Protein AF-A0A2N2X2P2-F1 (afdb_monomer_lite)

Structure (mmCIF, N/CA/C/O backbone):
data_AF-A0A2N2X2P2-F1
#
_entry.id   AF-A0A2N2X2P2-F1
#
loop_
_atom_site.group_PDB
_atom_site.id
_atom_site.type_symbol
_atom_site.label_atom_id
_atom_site.label_alt_id
_atom_site.label_comp_id
_atom_site.label_asym_id
_atom_site.label_entity_id
_atom_site.label_seq_id
_atom_site.pdbx_PDB_ins_code
_atom_site.Cartn_x
_atom_site.Cartn_y
_atom_site.Cartn_z
_atom_site.occupancy
_atom_site.B_iso_or_equiv
_atom_site.auth_seq_id
_atom_site.auth_comp_id
_atom_site.auth_asym_id
_atom_site.auth_atom_id
_atom_site.pdbx_PDB_model_num
ATOM 1 N N . MET A 1 1 ? 49.189 -41.208 -4.514 1.00 61.16 1 MET A N 1
ATOM 2 C CA . MET A 1 1 ? 47.973 -40.997 -3.688 1.00 61.16 1 MET A CA 1
ATOM 3 C C . MET A 1 1 ? 47.689 -39.508 -3.347 1.00 61.16 1 MET A C 1
ATOM 5 O O . MET A 1 1 ? 47.015 -39.237 -2.367 1.00 61.16 1 MET A O 1
ATOM 9 N N . GLN A 1 2 ? 48.149 -38.522 -4.145 1.00 63.97 2 GLN A N 1
ATOM 10 C CA . GLN A 1 2 ? 47.919 -37.070 -3.909 1.00 63.97 2 GLN A CA 1
ATOM 11 C C . GLN A 1 2 ? 47.032 -36.396 -4.977 1.00 63.97 2 GLN A C 1
ATOM 13 O O . GLN A 1 2 ? 46.630 -35.244 -4.835 1.00 63.97 2 GLN A O 1
ATOM 18 N N . LEU A 1 3 ? 46.713 -37.114 -6.060 1.00 66.69 3 LEU A N 1
ATOM 19 C CA . LEU A 1 3 ? 45.996 -36.565 -7.211 1.00 66.69 3 LEU A CA 1
ATOM 20 C C . LEU A 1 3 ? 44.508 -36.340 -6.899 1.00 66.69 3 LEU A C 1
ATOM 22 O O . LEU A 1 3 ? 43.967 -35.283 -7.195 1.00 66.69 3 LEU A O 1
ATOM 26 N N . HIS A 1 4 ? 43.874 -37.287 -6.202 1.00 65.94 4 HIS A N 1
ATOM 27 C CA . HIS A 1 4 ? 42.445 -37.241 -5.879 1.00 65.94 4 HIS A CA 1
ATOM 28 C C . HIS A 1 4 ? 42.057 -36.030 -5.009 1.00 65.94 4 HIS A C 1
ATOM 30 O O . HIS A 1 4 ? 41.014 -35.415 -5.212 1.00 65.94 4 HIS A O 1
ATOM 36 N N . ARG A 1 5 ? 42.933 -35.613 -4.083 1.00 79.19 5 ARG A N 1
ATOM 37 C CA . ARG A 1 5 ? 42.673 -34.465 -3.196 1.00 79.19 5 ARG A CA 1
ATOM 38 C C . ARG A 1 5 ? 42.683 -33.132 -3.949 1.00 79.19 5 ARG A C 1
ATOM 40 O O . ARG A 1 5 ? 41.898 -32.248 -3.624 1.00 79.19 5 ARG A O 1
ATOM 47 N N . LYS A 1 6 ? 43.519 -32.998 -4.988 1.00 78.88 6 LYS A N 1
ATOM 48 C CA . LYS A 1 6 ? 43.584 -31.783 -5.820 1.00 78.88 6 LYS A CA 1
ATOM 49 C C . LYS A 1 6 ? 42.309 -31.587 -6.636 1.00 78.88 6 LYS A C 1
ATOM 51 O O . LYS A 1 6 ? 41.808 -30.470 -6.710 1.00 78.88 6 LYS A O 1
ATOM 56 N N . TRP A 1 7 ? 41.757 -32.674 -7.173 1.00 77.38 7 TRP A N 1
ATOM 57 C CA . TRP A 1 7 ? 40.474 -32.654 -7.876 1.00 77.38 7 TRP A CA 1
ATOM 58 C C . TRP A 1 7 ? 39.315 -32.293 -6.951 1.00 77.38 7 TRP A C 1
ATOM 60 O O . TRP A 1 7 ? 38.476 -31.491 -7.339 1.00 77.38 7 TRP A O 1
ATOM 70 N N . LEU A 1 8 ? 39.316 -32.791 -5.711 1.00 78.88 8 LEU A N 1
ATOM 71 C CA . LEU A 1 8 ? 38.278 -32.484 -4.724 1.00 78.88 8 LEU A CA 1
ATOM 72 C C . LEU A 1 8 ? 38.267 -30.996 -4.326 1.00 78.88 8 LEU A C 1
ATOM 74 O O . LEU A 1 8 ? 37.210 -30.378 -4.236 1.00 78.88 8 LEU A O 1
ATOM 78 N N . ILE A 1 9 ? 39.450 -30.401 -4.146 1.00 80.31 9 ILE A N 1
ATOM 79 C CA . ILE A 1 9 ? 39.602 -28.970 -3.839 1.00 80.31 9 ILE A CA 1
ATOM 80 C C . ILE A 1 9 ? 39.215 -28.110 -5.050 1.00 80.31 9 ILE A C 1
ATOM 82 O O . ILE A 1 9 ? 38.572 -27.073 -4.885 1.00 80.31 9 ILE A O 1
ATOM 86 N N . LEU A 1 10 ? 39.559 -28.544 -6.268 1.00 78.88 10 LEU A N 1
ATOM 87 C CA . LEU A 1 10 ? 39.136 -27.877 -7.500 1.00 78.88 10 LEU A CA 1
ATOM 88 C C . LEU A 1 10 ? 37.605 -27.909 -7.644 1.00 78.88 10 LEU A C 1
ATOM 90 O O . LEU A 1 10 ? 36.999 -26.879 -7.929 1.00 78.88 10 LEU A O 1
ATOM 94 N N . TRP A 1 11 ? 36.984 -29.059 -7.369 1.00 74.38 11 TRP A N 1
ATOM 95 C CA . TRP A 1 11 ? 35.531 -29.240 -7.389 1.00 74.38 11 TRP A CA 1
ATOM 96 C C . TRP A 1 11 ? 34.819 -28.364 -6.351 1.00 74.38 11 TRP A C 1
ATOM 98 O O . TRP A 1 11 ? 33.872 -27.655 -6.688 1.00 74.38 11 TRP A O 1
ATOM 108 N N . LEU A 1 12 ? 35.320 -28.322 -5.113 1.00 75.06 12 LEU A N 1
ATOM 109 C CA . LEU A 1 12 ? 34.789 -27.446 -4.061 1.00 75.06 12 LEU A CA 1
ATOM 110 C C . LEU A 1 12 ? 34.892 -25.963 -4.437 1.00 75.06 12 LEU A C 1
ATOM 112 O O . LEU A 1 12 ? 33.958 -25.193 -4.213 1.00 75.06 12 LEU A O 1
ATOM 116 N N . LYS A 1 13 ? 36.004 -25.560 -5.060 1.00 74.94 13 LYS A N 1
ATOM 117 C CA . LYS A 1 13 ? 36.225 -24.177 -5.499 1.00 74.94 13 LYS A CA 1
ATOM 118 C C . LYS A 1 13 ? 35.326 -23.779 -6.676 1.00 74.94 13 LYS A C 1
ATOM 120 O O . LYS A 1 13 ? 35.014 -22.599 -6.812 1.00 74.94 13 LYS A O 1
ATOM 125 N N . ILE A 1 14 ? 34.905 -24.740 -7.502 1.00 72.50 14 ILE A N 1
ATOM 126 C CA . ILE A 1 14 ? 33.939 -24.534 -8.592 1.00 72.50 14 ILE A CA 1
ATOM 127 C C . ILE A 1 14 ? 32.522 -24.375 -8.032 1.00 72.50 14 ILE A C 1
ATOM 129 O O . ILE A 1 14 ? 31.843 -23.415 -8.390 1.00 72.50 14 ILE A O 1
ATOM 133 N N . ILE A 1 15 ? 32.099 -25.251 -7.114 1.00 68.75 15 ILE A N 1
ATOM 134 C CA . ILE A 1 15 ? 30.752 -25.192 -6.520 1.00 68.75 15 ILE A CA 1
ATOM 135 C C . ILE A 1 15 ? 30.545 -23.897 -5.729 1.00 68.75 15 ILE A C 1
ATOM 137 O O . ILE A 1 15 ? 29.489 -23.277 -5.819 1.00 68.75 15 ILE A O 1
ATOM 141 N N . TYR A 1 16 ? 31.553 -23.441 -4.983 1.00 60.41 16 TYR A N 1
ATOM 142 C CA . TYR A 1 16 ? 31.393 -22.275 -4.109 1.00 60.41 16 TYR A CA 1
ATOM 143 C C . TYR A 1 16 ? 31.465 -20.919 -4.846 1.00 60.41 16 TYR A C 1
ATOM 145 O O . TYR A 1 16 ? 31.452 -19.860 -4.218 1.00 60.41 16 TYR A O 1
ATOM 153 N N . ARG A 1 17 ? 31.568 -20.906 -6.185 1.00 65.25 17 ARG A N 1
ATOM 154 C CA . ARG A 1 17 ? 31.921 -19.701 -6.956 1.00 65.25 17 ARG A CA 1
ATOM 155 C C . ARG A 1 17 ? 30.753 -18.807 -7.381 1.00 65.25 17 ARG A C 1
ATOM 157 O O . ARG A 1 17 ? 30.969 -17.970 -8.252 1.00 65.25 17 ARG A O 1
ATOM 164 N N . THR A 1 18 ? 29.541 -18.884 -6.830 1.00 60.16 18 THR A N 1
ATOM 165 C CA . THR A 1 18 ? 28.568 -17.786 -7.040 1.00 60.16 18 THR A CA 1
ATOM 166 C C . THR A 1 18 ? 27.449 -17.759 -6.000 1.00 60.16 18 THR A C 1
ATOM 168 O O . THR A 1 18 ? 26.411 -18.384 -6.173 1.00 60.16 18 THR A O 1
ATOM 171 N N . VAL A 1 19 ? 27.600 -16.935 -4.964 1.00 62.66 19 VAL A N 1
ATOM 172 C CA . VAL A 1 19 ? 26.445 -16.383 -4.239 1.00 62.66 19 VAL A CA 1
ATOM 173 C C . VAL A 1 19 ? 26.395 -14.894 -4.564 1.00 62.66 19 VAL A C 1
ATOM 175 O O . VAL A 1 19 ? 27.096 -14.080 -3.964 1.00 62.66 19 VAL A O 1
ATOM 178 N N . SER A 1 20 ? 25.634 -14.544 -5.605 1.00 61.34 20 SER A N 1
ATOM 179 C CA . SER A 1 20 ? 25.480 -13.158 -6.056 1.00 61.34 20 SER A CA 1
ATOM 180 C C . SER A 1 20 ? 24.282 -12.482 -5.383 1.00 61.34 20 SER A C 1
ATOM 182 O O . SER A 1 20 ? 23.124 -12.810 -5.625 1.00 61.34 20 SER A O 1
ATOM 184 N N . LYS A 1 21 ? 24.647 -11.542 -4.510 1.00 63.31 21 LYS A N 1
ATOM 185 C CA . LYS A 1 21 ? 23.979 -10.353 -3.959 1.00 63.31 21 LYS A CA 1
ATOM 186 C C . LYS A 1 21 ? 22.499 -10.094 -4.325 1.00 63.31 21 LYS A C 1
ATOM 188 O O . LYS A 1 21 ? 22.156 -9.686 -5.431 1.00 63.31 21 LYS A O 1
ATOM 193 N N . ASN A 1 22 ? 21.675 -10.138 -3.277 1.00 72.00 22 ASN A N 1
ATOM 194 C CA . ASN A 1 22 ? 20.523 -9.265 -3.012 1.00 72.00 22 ASN A CA 1
ATOM 195 C C . ASN A 1 22 ? 19.353 -9.324 -4.012 1.00 72.00 22 ASN A C 1
ATOM 197 O O . ASN A 1 22 ? 18.824 -8.288 -4.421 1.00 72.00 22 ASN A O 1
ATOM 201 N N . VAL A 1 23 ? 18.882 -10.534 -4.330 1.00 82.56 23 VAL A N 1
ATOM 202 C CA . VAL A 1 23 ? 17.646 -10.771 -5.108 1.00 82.56 23 VAL A CA 1
ATOM 203 C C . VAL A 1 23 ? 16.466 -9.946 -4.573 1.00 82.56 23 VAL A C 1
ATOM 205 O O . VAL A 1 23 ? 15.761 -9.318 -5.356 1.00 82.56 23 VAL A O 1
ATOM 208 N N . PHE A 1 24 ? 16.318 -9.835 -3.249 1.00 85.75 24 PHE A N 1
ATOM 209 C CA . PHE A 1 24 ? 15.300 -8.994 -2.606 1.00 85.75 24 PHE A CA 1
ATOM 210 C C . PHE A 1 24 ? 15.372 -7.517 -3.016 1.00 85.75 24 PHE A C 1
ATOM 212 O O . PHE A 1 24 ? 14.347 -6.911 -3.316 1.00 85.75 24 PHE A O 1
ATOM 219 N N . ILE A 1 25 ? 16.575 -6.939 -3.098 1.00 87.19 25 ILE A N 1
ATOM 220 C CA . ILE A 1 25 ? 16.755 -5.538 -3.512 1.00 87.19 25 ILE A CA 1
ATOM 221 C C . ILE A 1 25 ? 16.397 -5.366 -4.988 1.00 87.19 25 ILE A C 1
ATOM 223 O O . ILE A 1 25 ? 15.821 -4.349 -5.366 1.00 87.19 25 ILE A O 1
ATOM 227 N N . ARG A 1 26 ? 16.707 -6.360 -5.828 1.00 87.38 26 ARG A N 1
ATOM 228 C CA . ARG A 1 26 ? 16.351 -6.334 -7.251 1.00 87.38 26 ARG A CA 1
ATOM 229 C C . ARG A 1 26 ? 14.835 -6.408 -7.450 1.00 87.38 26 ARG A C 1
ATOM 231 O O . ARG A 1 26 ? 14.305 -5.637 -8.242 1.00 87.38 26 ARG A O 1
ATOM 238 N N . VAL A 1 27 ? 14.149 -7.280 -6.711 1.00 90.56 27 VAL A N 1
ATOM 239 C CA . VAL A 1 27 ? 12.682 -7.401 -6.756 1.00 90.56 27 VAL A CA 1
ATOM 240 C C . VAL A 1 27 ? 12.014 -6.119 -6.253 1.00 90.56 27 VAL A C 1
ATOM 242 O O . VAL A 1 27 ? 11.127 -5.593 -6.922 1.00 90.56 27 VAL A O 1
ATOM 245 N N . PHE A 1 28 ? 12.481 -5.566 -5.129 1.00 91.06 28 PHE A N 1
ATOM 246 C CA . PHE A 1 28 ? 11.976 -4.297 -4.603 1.00 91.06 28 PHE A CA 1
ATOM 247 C C . PHE A 1 28 ? 12.160 -3.147 -5.601 1.00 91.06 28 PHE A C 1
ATOM 249 O O . PHE A 1 28 ? 11.214 -2.414 -5.879 1.00 91.06 28 PHE A O 1
ATOM 256 N N . ARG A 1 29 ? 13.359 -3.019 -6.185 1.00 90.31 29 ARG A N 1
ATOM 257 C CA . ARG A 1 29 ? 13.661 -1.990 -7.185 1.00 90.31 29 ARG A CA 1
ATOM 258 C C . ARG A 1 29 ? 12.782 -2.133 -8.423 1.00 90.31 29 ARG A C 1
ATOM 260 O O . ARG A 1 29 ? 12.246 -1.134 -8.873 1.00 90.31 29 ARG A O 1
ATOM 267 N N . PHE A 1 30 ? 12.579 -3.351 -8.924 1.00 89.44 30 PHE A N 1
ATOM 268 C CA . PHE A 1 30 ? 11.699 -3.596 -10.066 1.00 89.44 30 PHE A CA 1
ATOM 269 C C . PHE A 1 30 ? 10.250 -3.182 -9.777 1.00 89.44 30 PHE A C 1
ATOM 271 O O . PHE A 1 30 ? 9.629 -2.512 -10.598 1.00 89.44 30 PHE A O 1
ATOM 278 N N . TYR A 1 31 ? 9.719 -3.521 -8.596 1.00 89.44 31 TYR A N 1
ATOM 279 C CA . TYR A 1 31 ? 8.371 -3.109 -8.199 1.00 89.44 31 TYR A CA 1
ATOM 280 C C . TYR A 1 31 ? 8.262 -1.587 -8.052 1.00 89.44 31 TYR A C 1
ATOM 282 O O . TYR A 1 31 ? 7.313 -0.985 -8.547 1.00 89.44 31 TYR A O 1
ATOM 290 N N . TYR A 1 32 ? 9.253 -0.952 -7.423 1.00 90.06 32 TYR A N 1
ATOM 291 C CA . TYR A 1 32 ? 9.301 0.498 -7.253 1.00 90.06 32 TYR A CA 1
ATOM 292 C C . TYR A 1 32 ? 9.421 1.240 -8.595 1.00 90.06 32 TYR A C 1
ATOM 294 O O . TYR A 1 32 ? 8.647 2.158 -8.868 1.00 90.06 32 TYR A O 1
ATOM 302 N N . GLU A 1 33 ? 10.343 0.826 -9.465 1.00 88.06 33 GLU A N 1
ATOM 303 C CA . GLU A 1 33 ? 10.543 1.401 -10.802 1.00 88.06 33 GLU A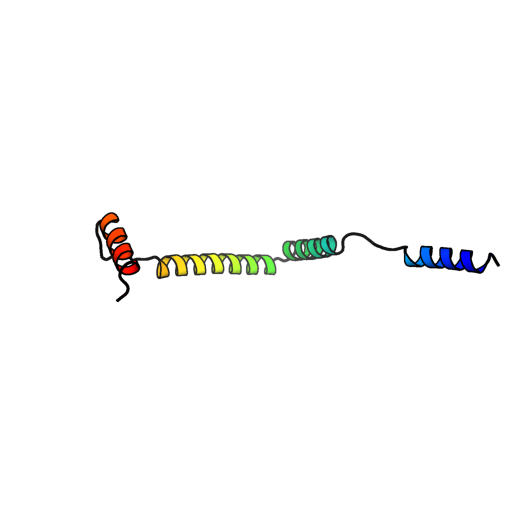 CA 1
ATOM 304 C C . GLU A 1 33 ? 9.325 1.157 -11.707 1.00 88.06 33 GLU A C 1
ATOM 306 O O . GLU A 1 33 ? 8.888 2.067 -12.409 1.00 88.06 33 GLU A O 1
ATOM 311 N N . GLY A 1 34 ? 8.714 -0.029 -11.661 1.00 87.94 34 GLY A N 1
ATOM 312 C CA . GLY A 1 34 ? 7.477 -0.315 -12.389 1.00 87.94 34 GLY A CA 1
ATOM 313 C C . GLY A 1 34 ? 6.318 0.559 -11.906 1.00 87.94 34 GLY A C 1
ATOM 314 O O . GLY A 1 34 ? 5.667 1.239 -12.697 1.00 87.94 34 GLY A O 1
ATOM 315 N N . PHE A 1 35 ? 6.103 0.626 -10.593 1.00 88.00 35 PHE A N 1
ATOM 316 C CA . PHE A 1 35 ? 5.015 1.402 -9.999 1.00 88.00 35 PHE A CA 1
ATOM 317 C C . PHE A 1 35 ? 5.141 2.914 -10.266 1.00 88.00 35 PHE A C 1
ATOM 319 O O . PHE A 1 35 ? 4.156 3.586 -10.588 1.00 88.00 35 PHE A O 1
ATOM 326 N N . THR A 1 36 ? 6.358 3.455 -10.188 1.00 83.56 36 THR A N 1
ATOM 327 C CA . THR A 1 36 ? 6.640 4.881 -10.435 1.00 83.56 36 THR A CA 1
ATOM 328 C C . THR A 1 36 ? 6.599 5.266 -11.913 1.00 83.56 36 THR A C 1
ATOM 330 O O . THR A 1 36 ? 6.252 6.406 -12.221 1.00 83.56 36 THR A O 1
ATOM 333 N N . ASN A 1 37 ? 6.849 4.344 -12.844 1.00 87.62 37 ASN A N 1
ATOM 334 C CA . ASN A 1 37 ? 6.712 4.617 -14.279 1.00 87.62 37 ASN A CA 1
ATOM 335 C C . ASN A 1 37 ? 5.275 4.420 -14.804 1.00 87.62 37 ASN A C 1
ATOM 337 O O . ASN A 1 37 ? 4.935 4.908 -15.881 1.00 87.62 37 ASN A O 1
ATOM 341 N N . MET A 1 38 ? 4.382 3.783 -14.038 1.00 88.12 38 MET A N 1
ATOM 342 C CA . MET A 1 38 ? 3.002 3.521 -14.465 1.00 88.12 38 MET A CA 1
ATOM 343 C C . MET A 1 38 ? 2.023 4.643 -14.093 1.00 88.12 38 MET A C 1
ATOM 345 O O . MET A 1 38 ? 1.723 4.881 -12.923 1.00 88.12 38 MET A O 1
ATOM 349 N N . THR A 1 39 ? 1.417 5.281 -15.095 1.00 85.88 39 THR A N 1
ATOM 350 C CA . THR A 1 39 ? 0.377 6.310 -14.900 1.00 85.88 39 THR A CA 1
ATOM 351 C C . THR A 1 39 ? -0.962 5.730 -14.429 1.00 85.88 39 THR A C 1
ATOM 353 O O . THR A 1 39 ? -1.635 6.342 -13.602 1.00 85.88 39 THR A O 1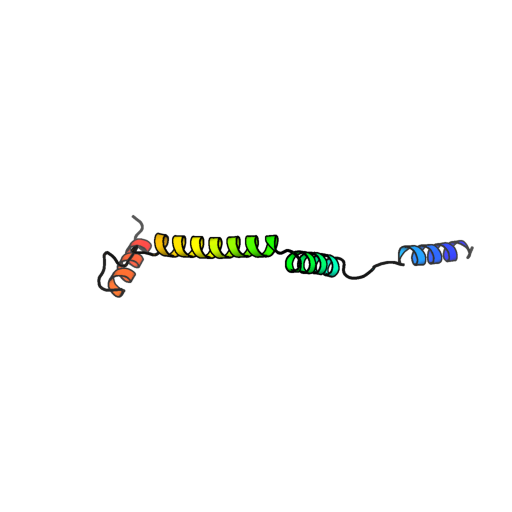
ATOM 356 N N . VAL A 1 40 ? -1.344 4.542 -14.910 1.00 87.75 40 VAL A N 1
ATOM 357 C CA . VAL A 1 40 ? -2.603 3.866 -14.534 1.00 87.75 40 VAL A CA 1
ATOM 358 C C . VAL A 1 40 ? -2.526 3.287 -13.117 1.00 87.75 40 VAL A C 1
ATOM 360 O O . VAL A 1 40 ? -3.451 3.470 -12.329 1.00 87.75 40 VAL A O 1
ATOM 363 N N . GLY A 1 41 ? -1.401 2.658 -12.759 1.00 87.19 41 GLY A N 1
ATOM 364 C CA . GLY A 1 41 ? -1.197 2.049 -11.440 1.00 87.19 41 GLY A CA 1
ATOM 365 C C . GLY A 1 41 ? -1.296 3.059 -10.295 1.00 87.19 41 GLY A C 1
ATOM 366 O O . GLY A 1 41 ? -1.989 2.800 -9.313 1.00 87.19 41 GLY A O 1
ATOM 367 N N . ARG A 1 42 ? -0.701 4.251 -10.458 1.00 85.94 42 ARG A N 1
ATOM 368 C CA . ARG A 1 42 ? -0.817 5.345 -9.476 1.00 85.94 42 ARG A CA 1
ATOM 369 C C . ARG A 1 42 ? -2.258 5.812 -9.279 1.00 85.94 42 ARG A C 1
ATOM 371 O O . ARG A 1 42 ? -2.670 6.038 -8.145 1.00 85.94 42 ARG A O 1
ATOM 378 N N . LYS A 1 43 ? -3.034 5.925 -10.363 1.00 92.19 43 LYS A N 1
ATOM 379 C CA . LYS A 1 43 ? -4.455 6.309 -10.295 1.00 92.19 43 LYS A CA 1
ATOM 380 C C . LYS A 1 43 ? -5.280 5.261 -9.552 1.00 92.19 43 LYS A C 1
ATOM 382 O O . LYS A 1 43 ? -6.070 5.618 -8.686 1.00 92.19 43 LYS A O 1
ATOM 387 N N . LEU A 1 44 ? -5.065 3.978 -9.842 1.00 92.69 44 LEU A N 1
ATOM 388 C CA . LEU A 1 44 ? -5.747 2.883 -9.144 1.00 92.69 44 LEU A CA 1
ATOM 389 C C . LEU A 1 44 ? -5.400 2.854 -7.653 1.00 92.69 44 LEU A C 1
ATOM 391 O O . LEU A 1 44 ? -6.294 2.728 -6.821 1.00 92.69 44 LEU A O 1
ATOM 395 N N . TRP A 1 45 ? -4.128 3.040 -7.303 1.00 92.75 45 TRP A N 1
ATOM 396 C CA . TRP A 1 45 ? -3.705 3.126 -5.905 1.00 92.75 45 TRP A CA 1
ATOM 397 C C . TRP A 1 45 ? -4.338 4.311 -5.172 1.00 92.75 45 TRP A C 1
ATOM 399 O O . TRP A 1 45 ? -4.802 4.152 -4.045 1.00 92.75 45 TRP A O 1
ATOM 409 N N . ALA A 1 46 ? -4.431 5.474 -5.822 1.00 93.56 46 ALA A N 1
ATOM 410 C CA . ALA A 1 46 ? -5.140 6.623 -5.267 1.00 93.56 46 ALA A CA 1
ATOM 411 C C . ALA A 1 46 ? -6.625 6.306 -5.016 1.00 93.56 46 ALA A C 1
ATOM 413 O O . ALA A 1 46 ? -7.142 6.618 -3.946 1.00 93.56 46 ALA A O 1
ATOM 414 N N . ILE A 1 47 ? -7.293 5.619 -5.950 1.00 95.81 47 ILE A N 1
ATOM 415 C CA . ILE A 1 47 ? -8.685 5.173 -5.779 1.00 95.81 47 ILE A CA 1
ATOM 416 C C . ILE A 1 47 ? -8.813 4.219 -4.584 1.00 95.81 47 ILE A C 1
ATOM 418 O O . ILE A 1 47 ? -9.740 4.366 -3.790 1.00 95.81 47 ILE A O 1
ATOM 422 N N . ILE A 1 48 ? -7.887 3.268 -4.423 1.00 95.62 48 ILE A N 1
ATOM 423 C CA . ILE A 1 48 ? -7.880 2.338 -3.282 1.00 95.62 48 ILE A CA 1
ATOM 424 C C . ILE A 1 48 ? -7.717 3.105 -1.965 1.00 95.62 48 ILE A C 1
ATOM 426 O O . ILE A 1 48 ? -8.498 2.876 -1.045 1.00 95.62 48 ILE A O 1
ATOM 430 N N . ILE A 1 49 ? -6.770 4.045 -1.882 1.00 96.25 49 ILE A N 1
ATOM 431 C CA . ILE A 1 49 ? -6.563 4.877 -0.684 1.00 96.25 49 ILE A CA 1
ATOM 432 C C . ILE A 1 49 ? -7.830 5.667 -0.346 1.00 96.25 49 ILE A C 1
ATOM 434 O O . ILE A 1 49 ? -8.285 5.633 0.796 1.00 96.25 49 ILE A O 1
ATOM 438 N N . ILE A 1 50 ? -8.431 6.337 -1.332 1.00 96.88 50 ILE A N 1
ATOM 439 C CA . ILE A 1 50 ? -9.673 7.095 -1.136 1.00 96.88 50 ILE A CA 1
ATOM 440 C C . ILE A 1 50 ? -10.775 6.167 -0.628 1.00 96.88 50 ILE A C 1
ATOM 442 O O . ILE A 1 50 ? -11.460 6.493 0.337 1.00 96.88 50 ILE A O 1
ATOM 446 N N . LYS A 1 51 ? -10.925 4.985 -1.230 1.00 94.62 51 LYS A N 1
ATOM 447 C CA . LYS A 1 51 ? -11.940 4.014 -0.824 1.00 94.62 51 LYS A CA 1
ATOM 448 C C . LYS A 1 51 ? -11.707 3.506 0.598 1.00 94.62 51 LYS A C 1
ATOM 450 O O . LYS A 1 51 ? -12.674 3.375 1.334 1.00 94.62 51 LYS A O 1
ATOM 455 N N . LEU A 1 52 ? -10.460 3.277 1.008 1.00 96.56 52 LEU A N 1
ATOM 456 C CA . LEU A 1 52 ? -10.124 2.907 2.386 1.00 96.56 52 LEU A CA 1
ATOM 457 C C . LEU A 1 52 ? -10.463 4.024 3.376 1.00 96.56 52 LEU A C 1
ATOM 459 O O . LEU A 1 52 ? -11.053 3.739 4.413 1.00 96.56 52 LEU A O 1
ATOM 463 N N . ILE A 1 53 ? -10.162 5.284 3.046 1.00 95.81 53 ILE A N 1
ATOM 464 C CA . ILE A 1 53 ? -10.536 6.437 3.880 1.00 95.81 53 ILE A CA 1
ATOM 465 C C . ILE A 1 53 ? -12.057 6.550 3.986 1.00 95.81 53 ILE A C 1
ATOM 467 O O . ILE A 1 53 ? -12.573 6.706 5.086 1.00 95.81 53 ILE A O 1
ATOM 471 N N . VAL A 1 54 ? -12.781 6.439 2.870 1.00 95.06 54 VAL A N 1
ATOM 472 C CA . VAL A 1 54 ? -14.248 6.516 2.849 1.00 95.06 54 VAL A CA 1
ATOM 473 C C . VAL A 1 54 ? -14.864 5.362 3.634 1.00 95.06 54 VAL A C 1
ATOM 475 O O . VAL A 1 54 ? -15.735 5.602 4.458 1.00 95.06 54 VAL A O 1
ATOM 478 N N . LEU A 1 55 ? -14.402 4.126 3.438 1.00 92.44 55 LEU A N 1
ATOM 479 C CA . LEU A 1 55 ? -14.891 2.969 4.192 1.00 92.44 55 LEU A CA 1
ATOM 480 C C . LEU A 1 55 ? -14.608 3.120 5.687 1.00 92.44 55 LEU A C 1
ATOM 482 O O . LEU A 1 55 ? -15.489 2.862 6.498 1.00 92.44 55 LEU A O 1
ATOM 486 N N . PHE A 1 56 ? -13.417 3.586 6.057 1.00 92.31 56 PHE A N 1
ATOM 487 C CA . PHE A 1 56 ? -13.074 3.839 7.451 1.00 92.31 56 PHE A CA 1
ATOM 488 C C . PHE A 1 56 ? -13.907 4.977 8.049 1.00 92.31 56 PHE A C 1
ATOM 490 O O . PHE A 1 56 ? -14.377 4.856 9.172 1.00 92.31 56 PHE A O 1
ATOM 497 N N . ALA A 1 57 ? -14.136 6.059 7.305 1.00 90.56 57 ALA A N 1
ATOM 498 C CA . ALA A 1 57 ? -14.956 7.182 7.742 1.00 90.56 57 ALA A CA 1
ATOM 499 C C . ALA A 1 57 ? -16.431 6.792 7.877 1.00 90.56 57 ALA A C 1
ATOM 501 O O . ALA A 1 57 ? -17.050 7.147 8.870 1.00 90.56 57 ALA A O 1
ATOM 502 N N . VAL A 1 58 ? -16.981 6.026 6.932 1.00 87.81 58 VAL A N 1
ATOM 503 C CA . VAL A 1 58 ? -18.346 5.487 6.992 1.00 87.81 58 VAL A CA 1
ATOM 504 C C . VAL A 1 58 ? -18.468 4.535 8.171 1.00 87.81 58 VAL A C 1
ATOM 506 O O . VAL A 1 58 ? -19.333 4.742 9.003 1.00 87.81 58 VAL A O 1
ATOM 509 N N . LEU A 1 59 ? -17.586 3.546 8.323 1.00 85.69 59 LEU A N 1
ATOM 510 C CA . LEU A 1 59 ? -17.620 2.669 9.495 1.00 85.69 59 LEU A CA 1
ATOM 511 C C . LEU A 1 59 ? -17.481 3.474 10.785 1.00 85.69 59 LEU A C 1
ATOM 513 O O . LEU A 1 59 ? -18.240 3.246 11.711 1.00 85.69 59 LEU A O 1
ATOM 517 N N . LYS A 1 60 ? -16.584 4.460 10.842 1.00 83.44 60 LYS A N 1
ATOM 518 C CA . LYS A 1 60 ? -16.424 5.308 12.023 1.00 83.44 60 LYS A CA 1
ATOM 519 C C . LYS A 1 60 ? -17.679 6.136 12.312 1.00 83.44 60 LYS A C 1
ATOM 521 O O . LYS A 1 60 ? -18.088 6.232 13.456 1.00 83.44 60 LYS A O 1
ATOM 526 N N . LEU A 1 61 ? -18.303 6.733 11.306 1.00 81.75 61 LEU A N 1
ATOM 527 C CA . LEU A 1 61 ? -19.515 7.520 11.501 1.00 81.75 61 LEU A CA 1
ATOM 528 C C . LEU A 1 61 ? -20.705 6.608 11.816 1.00 81.75 61 LEU A C 1
ATOM 530 O O . LEU A 1 61 ? -21.382 6.841 12.792 1.00 81.75 61 LEU A O 1
ATOM 534 N N . PHE A 1 62 ? -20.924 5.507 11.108 1.00 77.62 62 PHE A N 1
ATOM 535 C CA . PHE A 1 62 ? -22.066 4.625 11.368 1.00 77.62 62 PHE A CA 1
ATOM 536 C C . PHE A 1 62 ? -21.916 3.742 12.618 1.00 77.62 62 PHE A C 1
ATOM 538 O O . PHE A 1 62 ? -22.917 3.474 13.271 1.00 77.62 62 PHE A O 1
ATOM 545 N N . PHE A 1 63 ? -20.710 3.288 12.982 1.00 68.38 63 PHE A N 1
ATOM 546 C CA . PHE A 1 63 ? -20.499 2.518 14.220 1.00 68.38 63 PHE A CA 1
ATOM 547 C C . PHE A 1 63 ? -20.332 3.401 15.462 1.00 68.38 63 PHE A C 1
ATOM 549 O O . PHE A 1 63 ? -20.548 2.902 16.564 1.00 68.38 63 PHE A O 1
ATOM 556 N N . PHE A 1 64 ? -19.944 4.678 15.322 1.00 64.75 64 PHE A N 1
ATOM 557 C CA . PHE A 1 64 ? -19.728 5.570 16.472 1.00 64.75 64 PHE A CA 1
ATOM 558 C C . PHE A 1 64 ? -20.663 6.790 16.529 1.00 64.75 64 PHE A C 1
ATOM 560 O O . PHE A 1 64 ? -20.630 7.494 17.537 1.00 64.75 64 PHE A O 1
ATOM 567 N N . GLN A 1 65 ? -21.496 7.070 15.518 1.00 60.88 65 GLN A N 1
ATOM 568 C CA . GLN A 1 65 ? -22.565 8.062 15.667 1.00 60.88 65 GLN A CA 1
ATOM 569 C C . GLN A 1 65 ? -23.668 7.489 16.548 1.00 60.88 65 GLN A C 1
ATOM 571 O O . GLN A 1 65 ? -24.264 6.456 16.263 1.00 60.88 65 GLN A O 1
ATOM 576 N N . ASP A 1 66 ? -23.889 8.197 17.650 1.00 58.09 66 ASP A N 1
ATOM 577 C CA . ASP A 1 66 ? -25.038 8.090 18.535 1.00 58.09 66 ASP A CA 1
ATOM 578 C C . ASP A 1 66 ? -25.395 6.707 19.061 1.00 58.09 66 ASP A C 1
ATOM 580 O O . ASP A 1 66 ? -26.556 6.426 19.345 1.00 58.09 66 ASP A O 1
ATOM 584 N N . PHE A 1 67 ? -24.390 5.908 19.416 1.00 54.66 67 PHE A N 1
ATOM 585 C CA . PHE A 1 67 ? -24.630 4.902 20.456 1.00 54.66 67 PHE A CA 1
ATOM 586 C C . PHE A 1 67 ? -24.913 5.539 21.836 1.00 54.66 67 PHE A C 1
ATOM 588 O O . PHE A 1 67 ? -25.164 4.860 22.824 1.00 54.66 67 PHE A O 1
ATOM 595 N N . LEU A 1 68 ? -24.784 6.861 21.934 1.00 53.56 68 LEU A N 1
ATOM 596 C CA . LEU A 1 68 ? -24.279 7.485 23.135 1.00 53.56 68 LEU A CA 1
ATOM 597 C C . LEU A 1 68 ? -24.706 8.980 23.218 1.00 53.56 68 LEU A C 1
ATOM 599 O O . LEU A 1 68 ? -25.122 9.442 24.277 1.00 53.56 68 LEU A O 1
ATOM 603 N N . GLY A 1 69 ? -24.714 9.734 22.115 1.00 53.94 69 GLY A N 1
ATOM 604 C CA . GLY A 1 69 ? -25.101 11.157 22.117 1.00 53.94 69 GLY A CA 1
ATOM 605 C C . GLY A 1 69 ? -26.609 11.453 22.122 1.00 53.94 69 GLY A C 1
ATOM 606 O O . GLY A 1 69 ? -27.016 12.522 22.557 1.00 53.94 69 GLY A O 1
ATOM 607 N N . SER A 1 70 ? -27.467 10.522 21.686 1.00 53.62 70 SER A N 1
ATOM 608 C CA . SER A 1 70 ? -28.905 10.798 21.493 1.00 53.62 70 SER A CA 1
ATOM 609 C C . SER A 1 70 ? -29.801 10.532 22.711 1.00 53.62 70 SER A C 1
ATOM 611 O O . SER A 1 70 ? -31.010 10.752 22.629 1.00 53.62 70 SER A O 1
ATOM 613 N N . LYS A 1 71 ? -29.250 10.052 23.837 1.00 53.47 71 LYS A N 1
ATOM 614 C CA . LYS A 1 71 ? -30.039 9.709 25.039 1.00 53.47 71 LYS A CA 1
ATOM 615 C C . LYS A 1 71 ? -29.594 10.353 26.352 1.00 53.47 71 LYS A C 1
ATOM 617 O O . LYS A 1 71 ? -30.337 10.236 27.319 1.00 53.47 71 LYS A O 1
ATOM 622 N N . PHE A 1 72 ? -28.441 11.019 26.407 1.00 53.38 72 PHE A N 1
ATOM 623 C CA . PHE A 1 72 ? -27.913 11.573 27.656 1.00 53.38 72 PHE A CA 1
ATOM 624 C C . PHE A 1 72 ? -27.221 12.912 27.396 1.00 53.38 72 PHE A C 1
ATOM 626 O O . PHE A 1 72 ? -26.280 12.981 26.610 1.00 53.38 72 PHE A O 1
ATOM 633 N N . GLU A 1 73 ? -27.702 13.965 28.058 1.00 55.72 73 GLU A N 1
ATOM 634 C CA . GLU A 1 73 ? -27.173 15.336 27.967 1.00 55.72 73 GLU A CA 1
ATOM 635 C C . GLU A 1 73 ? -25.842 15.516 28.727 1.00 55.72 73 GLU A C 1
ATOM 637 O O . GLU A 1 73 ? -25.155 16.516 28.536 1.00 55.72 73 GLU A O 1
ATOM 642 N N . ASN A 1 74 ? -25.455 14.546 29.566 1.00 57.44 74 ASN A N 1
ATOM 643 C CA . ASN A 1 74 ? -24.259 14.586 30.406 1.00 57.44 74 ASN A CA 1
ATOM 644 C C . ASN A 1 74 ? -23.391 13.329 30.184 1.00 57.44 74 ASN A C 1
ATOM 646 O O . ASN A 1 74 ? -23.846 12.204 30.398 1.00 57.44 74 ASN A O 1
ATOM 650 N N . ASP A 1 75 ? -22.133 13.504 29.765 1.00 58.38 75 ASP A N 1
ATOM 651 C CA . ASP A 1 75 ? -21.211 12.397 29.448 1.00 58.38 75 ASP A CA 1
ATOM 652 C C . ASP A 1 75 ? -20.863 11.527 30.677 1.00 58.38 75 ASP A C 1
ATOM 654 O O . ASP A 1 75 ? -20.514 10.353 30.520 1.00 58.38 75 ASP A O 1
ATOM 658 N N . GLN A 1 76 ? -21.012 12.064 31.896 1.00 61.34 76 GLN A N 1
ATOM 659 C CA . GLN A 1 76 ? -20.752 11.350 33.152 1.00 61.34 76 GLN A CA 1
ATOM 660 C C . GLN A 1 76 ? -21.776 10.230 33.417 1.00 61.34 76 GLN A C 1
ATOM 662 O O . GLN A 1 76 ? -21.391 9.077 33.598 1.00 61.34 76 GLN A O 1
ATOM 667 N N . GLU A 1 77 ? -23.076 10.538 33.344 1.00 62.50 77 GLU A N 1
ATOM 668 C CA . GLU A 1 77 ? -24.162 9.566 33.583 1.00 62.50 77 GLU A CA 1
ATOM 669 C C . GLU A 1 77 ? -24.151 8.424 32.561 1.00 62.50 77 GLU A C 1
ATOM 671 O O . GLU A 1 77 ? -24.538 7.289 32.846 1.00 62.50 77 GLU A O 1
ATOM 676 N N . ARG A 1 78 ? -23.652 8.707 31.356 1.00 63.97 78 ARG A N 1
ATOM 677 C CA . ARG A 1 78 ? -23.568 7.719 30.288 1.00 63.97 78 ARG A CA 1
ATOM 678 C C . ARG A 1 78 ? -22.472 6.687 30.511 1.00 63.97 78 ARG A C 1
ATOM 680 O O . ARG A 1 78 ? -22.657 5.518 30.171 1.00 63.97 78 ARG A O 1
ATOM 687 N N . SER A 1 79 ? -21.336 7.116 31.057 1.00 67.31 79 SER A N 1
ATOM 688 C CA . SER A 1 79 ? -20.253 6.207 31.429 1.00 67.31 79 SER A CA 1
ATOM 689 C C . SER A 1 79 ? -20.711 5.262 32.540 1.00 67.31 79 SER A C 1
ATOM 691 O O . SER A 1 79 ? -20.489 4.055 32.443 1.00 67.31 79 SER A O 1
ATOM 693 N N . ASP A 1 80 ? -21.421 5.791 33.536 1.00 70.75 80 ASP A N 1
ATOM 694 C CA . ASP A 1 80 ? -21.890 5.016 34.687 1.00 70.75 80 ASP A CA 1
ATOM 695 C C . ASP A 1 80 ? -22.941 3.962 34.283 1.00 70.75 80 ASP A C 1
ATOM 697 O O . ASP A 1 80 ? -22.836 2.805 34.692 1.00 70.75 80 ASP A O 1
ATOM 701 N N . TYR A 1 81 ? -23.872 4.296 33.378 1.00 67.56 81 TYR A N 1
ATOM 702 C CA . TYR A 1 81 ? -24.875 3.346 32.866 1.00 67.56 81 TYR A CA 1
ATOM 703 C C . TYR A 1 81 ? -24.269 2.185 32.053 1.00 67.56 81 TYR A C 1
ATOM 705 O O . TYR A 1 81 ? -24.701 1.034 32.167 1.00 67.56 81 TYR A O 1
ATOM 713 N N . VAL A 1 82 ? -23.250 2.458 31.229 1.00 70.69 82 VAL A N 1
ATOM 714 C CA . VAL A 1 82 ? -22.547 1.413 30.460 1.00 70.69 82 VAL A CA 1
ATOM 715 C C . VAL A 1 82 ? -21.745 0.503 31.391 1.00 70.69 82 VAL A C 1
ATOM 717 O O . VAL A 1 82 ? -21.729 -0.713 31.196 1.00 70.69 82 VAL A O 1
ATOM 720 N N . ILE A 1 83 ? -21.112 1.071 32.419 1.00 76.12 83 ILE A N 1
ATOM 721 C CA . ILE A 1 83 ? -20.384 0.309 33.439 1.00 76.12 83 ILE A CA 1
ATOM 722 C C . ILE A 1 83 ? -21.344 -0.613 34.203 1.00 76.12 83 ILE A C 1
ATOM 724 O O . ILE A 1 83 ? -21.044 -1.794 34.374 1.00 76.12 83 ILE A O 1
ATOM 728 N N . GLU A 1 84 ? -22.523 -0.128 34.588 1.00 74.50 84 GLU A N 1
ATOM 729 C CA . GLU A 1 84 ? -23.523 -0.931 35.298 1.00 74.50 84 GLU A CA 1
ATOM 730 C C . GLU A 1 84 ? -24.051 -2.109 34.452 1.00 74.50 84 GLU A C 1
ATOM 732 O O . GLU A 1 84 ? -24.154 -3.230 34.954 1.00 74.50 84 GLU A O 1
ATOM 737 N N . GLN A 1 85 ? -24.288 -1.905 33.149 1.00 72.81 85 GLN A N 1
ATOM 738 C CA . GLN A 1 85 ? -24.664 -2.974 32.205 1.00 72.81 85 GLN A CA 1
ATOM 739 C C . GLN A 1 85 ? -23.564 -4.030 32.001 1.00 72.81 85 GLN A C 1
ATOM 741 O O . GLN A 1 85 ? -23.871 -5.201 31.791 1.00 72.81 85 GLN A O 1
ATOM 746 N N . LEU A 1 86 ? -22.286 -3.641 32.054 1.00 75.00 86 LEU A N 1
ATOM 747 C CA . LEU A 1 86 ? -21.161 -4.574 31.905 1.00 75.00 86 LEU A CA 1
ATOM 748 C C . LEU A 1 86 ? -20.875 -5.369 33.187 1.00 75.00 86 LEU A C 1
ATOM 750 O O . LEU A 1 86 ? -20.340 -6.475 33.110 1.00 75.00 86 LEU A O 1
ATOM 754 N N . ILE A 1 87 ? -21.216 -4.814 34.352 1.00 79.38 87 ILE A N 1
ATOM 755 C CA . ILE A 1 87 ? -20.986 -5.442 35.662 1.00 79.38 87 ILE A CA 1
ATOM 756 C C . ILE A 1 87 ? -22.180 -6.302 36.098 1.00 79.38 87 ILE A C 1
ATOM 758 O O . ILE A 1 87 ? -21.993 -7.248 36.864 1.00 79.38 87 ILE A O 1
ATOM 762 N N . SER A 1 88 ? -23.386 -6.028 35.591 1.00 61.88 88 SER A N 1
ATOM 763 C CA . SER A 1 88 ? -24.602 -6.779 35.919 1.00 61.88 88 SER A CA 1
ATOM 764 C C . SER A 1 88 ? -25.089 -7.616 34.725 1.00 61.88 88 SER A C 1
ATOM 766 O O . SER A 1 88 ? -26.002 -7.201 34.004 1.00 61.88 88 SER A O 1
ATOM 768 N N . PRO A 1 89 ? -24.487 -8.796 34.466 1.00 56.16 89 PRO A N 1
ATOM 769 C CA . PRO A 1 89 ? -25.033 -9.738 33.502 1.00 56.16 89 PRO A CA 1
ATOM 770 C C . PRO A 1 89 ? -26.370 -10.258 34.041 1.00 56.16 89 PRO A C 1
ATOM 772 O O . PRO A 1 89 ? -26.446 -10.759 35.164 1.00 56.16 89 PRO A O 1
ATOM 775 N N . LYS A 1 90 ? -27.428 -10.105 33.247 1.00 52.06 90 LYS A N 1
ATOM 776 C CA . LYS A 1 90 ? -28.731 -10.708 33.529 1.00 52.06 90 LYS A CA 1
ATOM 777 C C . LYS A 1 90 ? -28.750 -12.179 33.127 1.00 52.06 90 LYS A C 1
ATOM 779 O O . LYS A 1 90 ? -28.143 -12.498 32.080 1.00 52.06 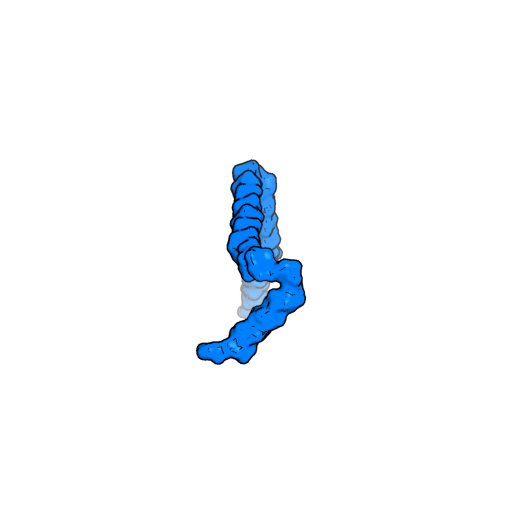90 LYS A O 1
#

Radius of gyration: 32.28 Å; chains: 1; bounding box: 78×56×51 Å

Secondary structure (DSSP, 8-state):
--HHHHHHHHHHHHHTS---S-HHHHHHHHHHHHHHH-HHHHHHHHHHHHHHHHHHHHHHHHHHSSSSTTT-S-HHHHHHHHHHHHH---

Sequence (90 aa):
MQLHRKWLILWLKIIYRTVSKNVFIRVFRFYYEGFTNMTVGRKLWAIIIIKLIVLFAVLKLFFFQDFLGSKFENDQERSDYVIEQLISPK

Foldseek 3Di:
DCPVVVVVVVVVCVVVPDPDDDPPVVVVVVVVVVCVVDPVNVVVVVVVVVVVVVVVVCCCCVVPPPPQPPPDPDNVVRVVVVVCPVVDDD

pLDDT: mean 76.48, std 13.63, range [52.06, 96.88]

=== Feature glossary ===
Annotated list of the representations used here:

Nearest PDB structures. The Foldseek neighbor list gives the closest experimentally determined structures in the PDB, ranked by structural alignment. TM-score near 1 means near-identical fold; near 0.3 means only rough topology match. This is how one finds what a novel AlphaFold prediction most resembles in the solved-structure universe.

Foldseek 3Di. Foldseek's 3Di representation compresses backbone geometry into a per-residue letter drawn from a learned twenty-state alphabet. It captures the tertiary interaction pattern around each residue — which residues are packed against it in space, regardless of where they are in sequence.

Radius of gyration, Cα contacts, bounding box. Radius of gyration (Rg) is the root-mean-square distance of Cα atoms from their centroid — a single number for overall size and compactness. A globular domain of N residues has Rg ≈ 2.2·N^0.38 Å; an extended or disordered chain has a much larger Rg. The Cα contact count is the number of residue pairs whose Cα atoms are within 8 Å and are more than four positions apart in sequence — a standard proxy for tertiary packing density. The bounding box is the smallest axis-aligned box enclosing all Cα atoms.

InterPro / GO / CATH / organism. The annotation block draws on four external resources. InterPro: which protein families and domains the sequence belongs to. GO: standardized terms for what the protein does, what process it participates in, and where in the cell it acts. CATH: which structural fold it has in the CATH hierarchy. Organism: the species of origin.

mmCIF coordinates. The mmCIF block holds the 3D Cartesian coordinates of each backbone atom (N, Cα, C, O) in ångströms. mmCIF is the PDB's canonical archive format — a tagged-loop text representation of the atomic model.

pLDDT. pLDDT is the predicted lD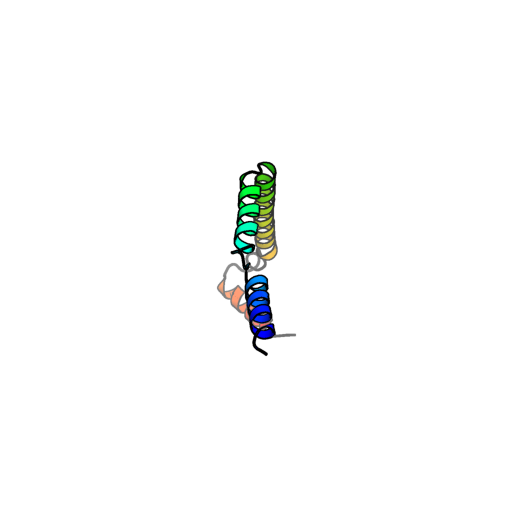DT-Cα score: AlphaFold's confidence that the local environment of each residue (all inter-atomic distances within 15 Å) is correctly placed. It is a per-residue number between 0 and 100, with higher meaning more reliable.

Backbone torsions (φ/ψ). φ (phi) and ψ (psi) are the two rotatable backbone dihedrals per residue: φ is the C(i-1)–N–Cα–C torsion, ψ is the N–Cα–C–N(i+1) torsion, both in degrees on (−180°, 180°]. α-helical residues cluster near (−60°, −45°); β-strand residues near (−120°, +130°). A Ramachandran plot is simply a scatter of (φ, ψ) for every residue.

B-factor. For experimental (PDB) structures, the B-factor (temperature factor) quantifies the positional spread of each atom in the crystal — a combination of thermal vibration and static disorder — in units of Å². High B-factors mark flexible loops or poorly resolved regions; low B-factors mark the rigid, well-ordered core.

Secondary structure (3-state, P-SEA). SS3 is a coarse helix/strand/coil call (letters a/b/c) made by the P-SEA algorithm from inter-Cα distances and dihedrals. It is less detailed than DSSP but needs only Cα positions.

Predicted aligned error. Predicted aligned error is AlphaFold's pairwise confidence. Unlike pLDDT (per-residue), PAE is per-residue-pair and captures whether two parts of the structure are correctly placed relative to each other. Units are ångströms of expected positional error.

Solvent-accessible surface area. Solvent-accessible surface area (SASA) is the area in Å² traced out by the centre of a 1.4 Å probe sphere (a water molecule) rolled over the protein's van der Waals surface (Shrake–Rupley / Lee–Richards construction). Buried residues have near-zero SASA; fully exposed residues can exceed 200 Å². The total SASA scales roughly with the number of surface residues.

Secondary structure (8-state, DS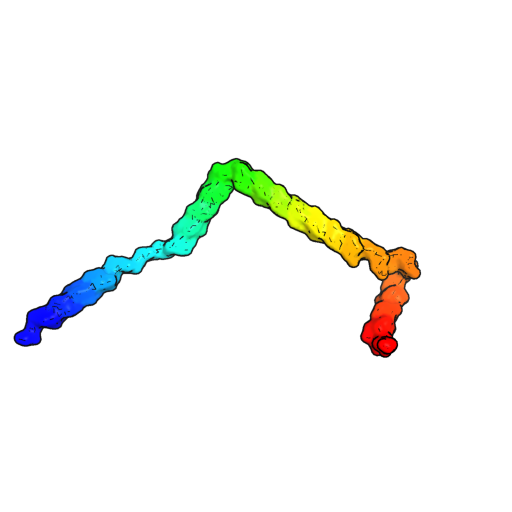SP). The SS8 string is DSSP's per-residue secondary-structur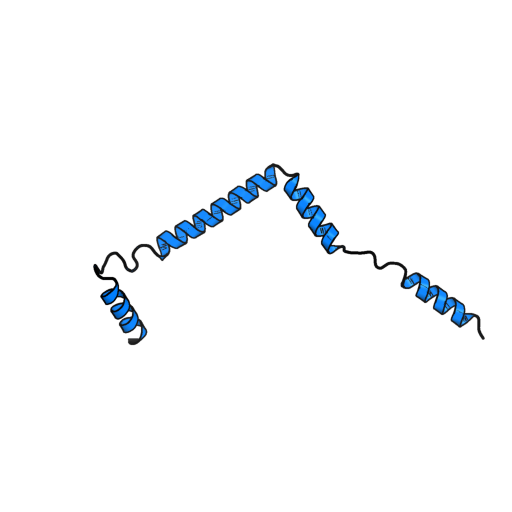e call. α-helix (H) means an i→i+4 H-bond ladder; β-strand (E) means the residue participates in a β-sheet; 3₁₀ (G) and π (I) are tighter and wider helices; T/S are turns/bends; '-' is loop.

Rendered structure images. Structure images are PyMOL renders from six orthogonal camera directions. Cartoon representation draws helices as coils and strands as arrows; sticks shows the backbone as bonds; surface shows the solvent-excluded envelope. Rainbow coloring maps sequence position to hue (blue→red, N→C); chain coloring assigns a distinct color per polypeptide.

Sequence. The amino-acid sequence is the protein's primary structure: the linear order of residues from the N-terminus to the C-terminus, written in one-letter code. Everything else here — the 3D coordinates, the secondary structure, the domain annotations — is ultimately a consequence of this string.

Contact-map, Ramachandran, and PAE plots. Three diagnostic plots accompany the record. The Cα contact map visualizes the tertiary structure as a 2D adjacency matrix (8 Å cutoff, sequence-local contacts suppressed). The Ramachandran plot shows the distribution of backbone (φ, ψ) torsions, with points in the α and β basins reflecting secondary structure content. The PAE plot shows AlphaFold's inter-residue confidence as a color matrix.